Protein AF-A0A4R8XMZ0-F1 (afdb_monomer_lite)

pLDDT: mean 84.95, std 12.33, range [40.5, 97.31]

Secondary structure (DSSP, 8-state):
----PPPPHHHHHHHHT--TTPPTTHHHHHHHHTT--HHHHHHHHHHHHHH-TGGGTSPPP-S-S--TT---GGG----EEEE-SSEEEEE-TT--EEEEEEPPPTT------SPPPPP-------

Sequence (126 aa):
MSRIEPVDPCVRLAIVHWPPDAPRGAVSTFCAEHHISQETFYAIRKRAATDGPAAALEPRSRRPKASPSKLTDTIALEAYLVEEDDRLLVFDSHGTLLIEHRWPLPGTKYVGSGRPRGPRGPRTLP

Radius of gyration: 26.23 Å; chains: 1; bounding box: 54×46×62 Å

Foldseek 3Di:
DDPPDDQDLVLLLCLLPPDPPDDPCNLVVSCVVSVHDSVVSVVLNVCCVPVNSVRSSDDDDPPPPDDPPDDDPVRPFPWDWDDDPFWIWIATPVRHTDDIDTHDPPPDDDDDPPDDDDPPPDPDDD

Structure (mmCIF, N/CA/C/O backbone):
data_AF-A0A4R8XMZ0-F1
#
_entry.id   AF-A0A4R8XMZ0-F1
#
loop_
_atom_site.group_PDB
_atom_site.id
_atom_site.type_symbol
_atom_site.label_atom_id
_atom_site.label_alt_id
_atom_site.label_comp_id
_atom_site.label_asym_id
_atom_site.label_entity_id
_atom_site.label_seq_id
_atom_site.pdbx_PDB_ins_code
_atom_site.Cartn_x
_atom_site.Cartn_y
_atom_site.Cartn_z
_atom_site.occupancy
_atom_site.B_iso_or_equiv
_atom_site.auth_seq_id
_atom_site.auth_comp_id
_atom_site.auth_asym_id
_atom_site.auth_atom_id
_atom_site.pdbx_PDB_model_num
ATOM 1 N N . MET A 1 1 ? 0.558 19.208 -7.254 1.00 40.50 1 MET A N 1
ATOM 2 C CA . MET A 1 1 ? 1.233 17.913 -7.494 1.00 40.50 1 MET A CA 1
ATOM 3 C C . MET A 1 1 ? 0.409 17.172 -8.529 1.00 40.50 1 MET A C 1
ATOM 5 O O . MET A 1 1 ? -0.791 17.036 -8.309 1.00 40.50 1 MET A O 1
ATOM 9 N N . SER A 1 2 ? 0.995 16.807 -9.672 1.00 40.50 2 SER A N 1
ATOM 10 C CA . SER A 1 2 ? 0.298 16.028 -10.703 1.00 40.50 2 SER A CA 1
ATOM 11 C C . SER A 1 2 ? -0.211 14.716 -10.100 1.00 40.50 2 SER A C 1
ATOM 13 O O . SER A 1 2 ? 0.412 14.149 -9.197 1.00 40.50 2 SER A O 1
ATOM 15 N N . ARG A 1 3 ? -1.381 14.249 -10.545 1.00 56.56 3 ARG A N 1
ATOM 16 C CA . ARG A 1 3 ? -1.846 12.909 -10.181 1.00 56.56 3 ARG A CA 1
ATOM 17 C C . ARG A 1 3 ? -0.843 11.919 -10.768 1.00 56.56 3 ARG A C 1
ATOM 19 O O . ARG A 1 3 ? -0.611 11.926 -11.968 1.00 56.56 3 ARG A O 1
ATOM 26 N N . ILE A 1 4 ? -0.226 11.107 -9.914 1.00 71.19 4 ILE A N 1
ATOM 27 C CA . ILE A 1 4 ? 0.553 9.954 -10.368 1.00 71.19 4 ILE A CA 1
ATOM 28 C C . ILE A 1 4 ? -0.472 8.959 -10.912 1.00 71.19 4 ILE A C 1
ATOM 30 O O . ILE A 1 4 ? -1.210 8.363 -10.125 1.00 71.19 4 ILE A O 1
ATOM 34 N N . GLU A 1 5 ? -0.585 8.845 -12.228 1.00 80.62 5 GLU A N 1
ATOM 35 C CA . GLU A 1 5 ? -1.483 7.874 -12.847 1.00 80.62 5 GLU A CA 1
ATOM 36 C C . GLU A 1 5 ? -0.846 6.477 -12.744 1.00 80.62 5 GLU A C 1
ATOM 38 O O . GLU A 1 5 ? 0.364 6.342 -12.960 1.00 80.62 5 GLU A O 1
ATOM 43 N N . PRO A 1 6 ? -1.589 5.437 -12.329 1.00 86.19 6 PRO A N 1
ATOM 44 C CA . PRO A 1 6 ? -1.090 4.074 -12.407 1.00 86.19 6 PRO A CA 1
ATOM 45 C C . PRO A 1 6 ? -0.746 3.702 -13.853 1.00 86.19 6 PRO A C 1
ATOM 47 O O . PRO A 1 6 ? -1.432 4.092 -14.791 1.00 86.19 6 PRO A O 1
ATOM 50 N N . VAL A 1 7 ? 0.317 2.912 -14.016 1.00 91.31 7 VAL A N 1
ATOM 51 C CA . VAL A 1 7 ? 0.662 2.310 -15.310 1.00 91.31 7 VAL A CA 1
ATOM 52 C C . VAL A 1 7 ? -0.510 1.458 -15.788 1.00 91.31 7 VAL A C 1
ATOM 54 O O . VAL A 1 7 ? -1.069 0.699 -14.993 1.00 91.31 7 VAL A O 1
ATOM 57 N N . ASP A 1 8 ? -0.832 1.567 -17.073 1.00 92.19 8 ASP A N 1
ATOM 58 C CA . ASP A 1 8 ? -1.882 0.791 -17.724 1.00 92.19 8 ASP A CA 1
ATOM 59 C C . ASP A 1 8 ? -1.753 -0.728 -17.429 1.00 92.19 8 ASP A C 1
ATOM 61 O O . ASP A 1 8 ? -0.641 -1.274 -17.491 1.00 92.19 8 ASP A O 1
ATOM 65 N N . PRO A 1 9 ? -2.850 -1.437 -17.090 1.00 93.06 9 PRO A N 1
ATOM 66 C CA . PRO A 1 9 ? -2.810 -2.861 -16.749 1.00 93.06 9 PRO A CA 1
ATOM 67 C C . PRO A 1 9 ? -2.221 -3.766 -17.840 1.00 93.06 9 PRO A C 1
ATOM 69 O O . PRO A 1 9 ? -1.515 -4.722 -17.510 1.00 93.06 9 PRO A O 1
ATOM 72 N N . CYS A 1 10 ? -2.444 -3.468 -19.124 1.00 94.56 10 CYS A N 1
ATOM 73 C CA . CYS A 1 10 ? -1.889 -4.245 -20.235 1.00 94.56 10 CYS A CA 1
ATOM 74 C C . CYS A 1 10 ? -0.371 -4.063 -20.327 1.00 94.56 10 CYS A C 1
ATOM 76 O O . CYS A 1 10 ? 0.362 -5.035 -20.516 1.00 94.56 10 CYS A O 1
ATOM 78 N N . VAL A 1 11 ? 0.123 -2.842 -20.104 1.00 95.50 11 VAL A N 1
ATOM 79 C CA . VAL A 1 11 ? 1.569 -2.571 -20.027 1.00 95.50 11 VAL A CA 1
ATOM 80 C C . VAL A 1 11 ? 2.190 -3.328 -18.852 1.00 95.50 11 VAL A C 1
ATOM 82 O O . VAL A 1 11 ? 3.249 -3.940 -18.989 1.00 95.50 11 VAL A O 1
ATOM 85 N N . ARG A 1 12 ? 1.514 -3.369 -17.697 1.00 96.00 12 ARG A N 1
ATOM 86 C CA . ARG A 1 12 ? 1.962 -4.161 -16.536 1.00 96.00 12 ARG A CA 1
ATOM 87 C C . ARG A 1 12 ? 2.014 -5.652 -16.865 1.00 96.00 12 ARG A C 1
ATOM 89 O O . ARG A 1 12 ? 2.999 -6.300 -16.522 1.00 96.00 12 ARG A O 1
ATOM 96 N N . LEU A 1 13 ? 1.007 -6.180 -17.563 1.00 95.19 13 LEU A N 1
ATOM 97 C CA . LEU A 1 13 ? 0.965 -7.576 -17.999 1.00 95.19 13 LEU A CA 1
ATOM 98 C C . LEU A 1 13 ? 2.134 -7.927 -18.933 1.00 95.19 13 LEU A C 1
ATOM 100 O O . LEU A 1 13 ? 2.765 -8.968 -18.736 1.00 95.19 13 LEU A O 1
ATOM 104 N N . ALA A 1 14 ? 2.456 -7.049 -19.889 1.00 96.06 14 ALA A N 1
ATOM 105 C CA . ALA A 1 14 ? 3.589 -7.218 -20.801 1.00 96.06 14 ALA A CA 1
ATOM 106 C C . ALA A 1 14 ? 4.936 -7.253 -20.054 1.00 96.06 14 ALA A C 1
ATOM 108 O O . ALA A 1 14 ? 5.795 -8.079 -20.353 1.00 96.06 14 ALA A O 1
ATOM 109 N N . ILE A 1 15 ? 5.104 -6.413 -19.026 1.00 96.56 15 ILE A N 1
ATOM 110 C CA . ILE A 1 15 ? 6.305 -6.412 -18.173 1.00 96.56 15 ILE A CA 1
ATOM 111 C C . ILE A 1 15 ? 6.402 -7.698 -17.336 1.00 96.56 15 ILE A C 1
ATOM 113 O O . ILE A 1 15 ? 7.496 -8.225 -17.133 1.00 96.56 15 ILE A O 1
ATOM 117 N N . VAL A 1 16 ? 5.272 -8.211 -16.837 1.00 95.75 16 VAL A N 1
ATOM 118 C CA . VAL A 1 16 ? 5.225 -9.458 -16.052 1.00 95.75 16 VAL A CA 1
ATOM 119 C C . VAL A 1 16 ? 5.623 -10.666 -16.904 1.00 95.75 16 VAL A C 1
ATOM 121 O O . VAL A 1 16 ? 6.381 -11.509 -16.433 1.00 95.75 16 VAL A O 1
ATOM 124 N N . HIS A 1 17 ? 5.169 -10.721 -18.157 1.00 94.94 17 HIS A N 1
ATOM 125 C CA . HIS A 1 17 ? 5.463 -11.810 -19.100 1.00 94.94 17 HIS A CA 1
ATOM 126 C C . HIS A 1 17 ? 6.715 -11.556 -19.951 1.00 94.94 17 HIS A C 1
ATOM 128 O O . HIS A 1 17 ? 6.879 -12.151 -21.014 1.00 94.94 17 HIS A O 1
ATOM 134 N N . TRP A 1 18 ? 7.600 -10.663 -19.505 1.00 95.88 18 TRP A N 1
ATOM 135 C CA . TRP A 1 18 ? 8.741 -10.239 -20.304 1.00 95.88 18 TRP A CA 1
ATOM 136 C C . TRP A 1 18 ? 9.698 -11.403 -20.618 1.00 95.88 18 TRP A C 1
ATOM 138 O O . TRP A 1 18 ? 10.175 -12.056 -19.676 1.00 95.88 18 TRP A O 1
ATOM 148 N N . PRO A 1 19 ? 10.037 -11.632 -21.901 1.00 94.12 19 PRO A N 1
ATOM 149 C CA . PRO A 1 19 ? 10.812 -12.794 -22.316 1.00 94.12 19 PRO A CA 1
ATOM 150 C C . PRO A 1 19 ? 12.239 -12.776 -21.738 1.00 94.12 19 PRO A C 1
ATOM 152 O O . PRO A 1 19 ? 12.851 -11.705 -21.627 1.00 94.12 19 PRO A O 1
ATOM 155 N N . PRO A 1 20 ? 12.789 -13.940 -21.341 1.00 89.12 20 PRO A N 1
ATOM 156 C CA . PRO A 1 20 ? 14.135 -14.034 -20.772 1.00 89.12 20 PRO A CA 1
ATOM 157 C C . PRO A 1 20 ? 15.247 -13.778 -21.802 1.00 89.12 20 PRO A C 1
ATOM 159 O O . PRO A 1 20 ? 16.342 -13.372 -21.425 1.00 89.12 20 PRO A O 1
ATOM 162 N N . ASP A 1 21 ? 14.964 -13.978 -23.086 1.00 92.88 21 ASP A N 1
ATOM 163 C CA . ASP A 1 21 ? 15.862 -13.841 -24.235 1.00 92.88 21 ASP A CA 1
ATOM 164 C C . ASP A 1 21 ? 15.681 -12.510 -24.993 1.00 92.88 21 ASP A C 1
ATOM 166 O O . ASP A 1 21 ? 16.093 -12.373 -26.144 1.00 92.88 21 ASP A O 1
ATOM 170 N N . ALA A 1 22 ? 15.082 -11.502 -24.348 1.00 91.81 22 ALA A N 1
ATOM 171 C CA . ALA A 1 22 ? 14.867 -10.189 -24.951 1.00 91.81 22 ALA A CA 1
ATOM 172 C C . ALA A 1 22 ? 16.184 -9.564 -25.472 1.00 91.81 22 ALA A C 1
ATOM 174 O O . ALA A 1 22 ? 17.193 -9.559 -24.756 1.00 91.81 22 ALA A O 1
ATOM 175 N N . PRO A 1 23 ? 16.188 -8.968 -26.682 1.00 94.44 23 PRO A N 1
ATOM 176 C CA . PRO A 1 23 ? 17.396 -8.397 -27.258 1.00 94.44 23 PRO A CA 1
ATOM 177 C C . PRO A 1 23 ? 17.895 -7.196 -26.447 1.00 94.44 23 PRO A C 1
ATOM 179 O O . PRO A 1 23 ? 17.142 -6.504 -25.751 1.00 94.44 23 PRO A O 1
ATOM 182 N N . ARG A 1 24 ? 19.196 -6.908 -26.558 1.00 92.19 24 ARG A N 1
ATOM 183 C CA . ARG A 1 24 ? 19.792 -5.744 -25.894 1.00 92.19 24 ARG A CA 1
ATOM 184 C C . ARG A 1 24 ? 19.079 -4.468 -26.352 1.00 92.19 24 ARG A C 1
ATOM 186 O O . ARG A 1 24 ? 18.898 -4.244 -27.541 1.00 92.19 24 ARG A O 1
ATOM 193 N N . GLY A 1 25 ? 18.705 -3.626 -25.392 1.00 93.69 25 GLY A N 1
ATOM 194 C CA . GLY A 1 25 ? 17.989 -2.376 -25.655 1.00 93.69 25 GLY A CA 1
ATOM 195 C C . GLY A 1 25 ? 16.464 -2.504 -25.669 1.00 93.69 25 GLY A C 1
ATOM 196 O O . GLY A 1 25 ? 15.803 -1.477 -25.552 1.00 93.69 25 GLY A O 1
ATOM 197 N N . ALA A 1 26 ? 15.898 -3.719 -25.681 1.00 95.88 26 ALA A N 1
ATOM 198 C CA . ALA A 1 26 ? 14.447 -3.930 -25.721 1.00 95.88 26 ALA A CA 1
ATOM 199 C C . ALA A 1 26 ? 13.695 -3.218 -24.584 1.00 95.88 26 ALA A C 1
ATOM 201 O O . ALA A 1 26 ? 12.657 -2.610 -24.820 1.00 95.88 26 ALA A O 1
ATOM 202 N N . VAL A 1 27 ? 14.248 -3.219 -23.364 1.00 96.62 27 VAL A N 1
ATOM 203 C CA . VAL A 1 27 ? 13.656 -2.500 -22.220 1.00 96.62 27 VAL A CA 1
ATOM 204 C C . VAL A 1 27 ? 13.626 -0.990 -22.466 1.00 96.62 27 VAL A C 1
ATOM 206 O O . VAL A 1 27 ? 12.639 -0.341 -22.137 1.00 96.62 27 VAL A O 1
ATOM 209 N N . SER A 1 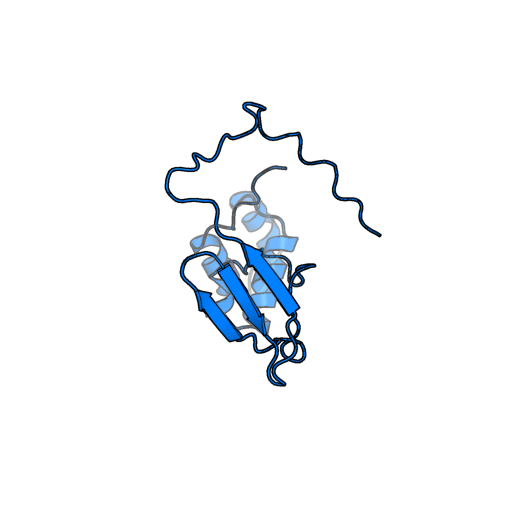28 ? 14.684 -0.423 -23.054 1.00 96.56 28 SER A N 1
ATOM 210 C CA . SER A 1 28 ? 14.745 1.015 -23.338 1.00 96.56 28 SER A CA 1
ATOM 211 C C . SER A 1 28 ? 13.738 1.410 -24.412 1.00 96.56 28 SER A C 1
ATOM 213 O O . SER A 1 28 ? 13.048 2.412 -24.242 1.00 96.56 28 SER A O 1
ATOM 215 N N . THR A 1 29 ? 13.636 0.618 -25.482 1.00 97.06 29 THR A N 1
ATOM 216 C CA . THR A 1 29 ? 12.663 0.834 -26.560 1.00 97.06 29 THR A CA 1
ATOM 217 C C . THR A 1 29 ? 11.236 0.743 -26.027 1.00 97.06 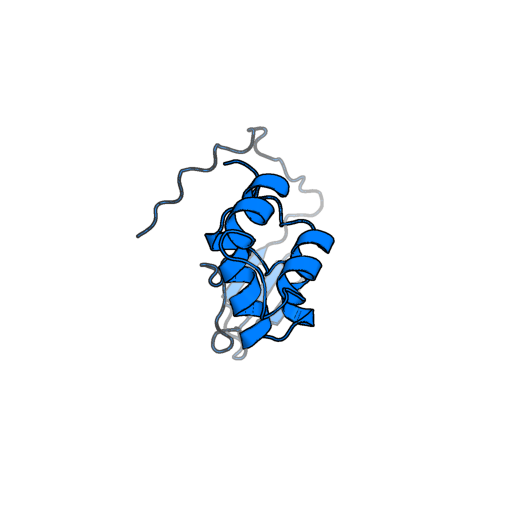29 THR A C 1
ATOM 219 O O . THR A 1 29 ? 10.477 1.696 -26.160 1.00 97.06 29 THR A O 1
ATOM 222 N N . PHE A 1 30 ? 10.910 -0.327 -25.300 1.00 97.31 30 PHE A N 1
ATOM 223 C CA . PHE A 1 30 ? 9.595 -0.520 -24.686 1.00 97.31 30 PHE A CA 1
ATOM 224 C C . PHE A 1 30 ? 9.217 0.612 -23.722 1.00 97.31 30 PHE A C 1
ATOM 226 O O . PHE A 1 30 ? 8.100 1.124 -23.748 1.00 97.31 30 PHE A O 1
ATOM 233 N N . CYS A 1 31 ? 10.152 1.035 -22.865 1.00 96.56 31 CYS A N 1
ATOM 234 C CA . CYS A 1 31 ? 9.905 2.131 -21.930 1.00 96.56 31 CYS A CA 1
ATOM 235 C C . CYS A 1 31 ? 9.626 3.455 -22.658 1.00 96.56 31 CYS A C 1
ATOM 237 O O . CYS A 1 31 ? 8.751 4.208 -22.230 1.00 96.56 31 CYS A O 1
ATOM 239 N N . ALA A 1 32 ? 10.333 3.723 -23.761 1.00 96.56 32 ALA A N 1
ATOM 240 C CA . ALA A 1 32 ? 10.104 4.902 -24.589 1.00 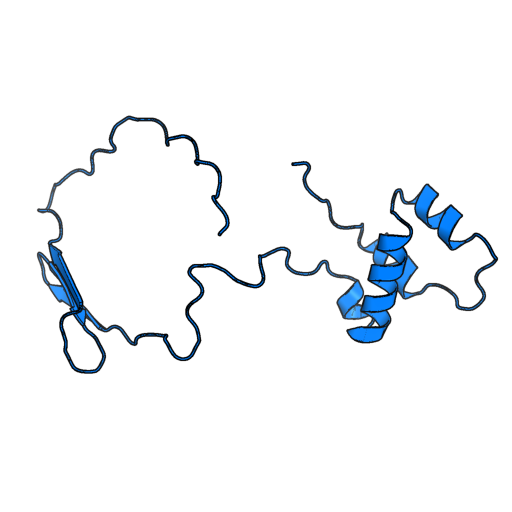96.56 32 ALA A CA 1
ATOM 241 C C . ALA A 1 32 ? 8.736 4.857 -25.294 1.00 96.56 32 ALA A C 1
ATOM 243 O O . ALA A 1 32 ? 8.022 5.858 -25.276 1.00 96.56 32 ALA A O 1
ATOM 244 N N . GLU A 1 33 ? 8.354 3.702 -25.846 1.00 96.81 33 GLU A N 1
ATOM 245 C CA . GLU A 1 33 ? 7.070 3.484 -26.531 1.00 96.81 33 GLU A CA 1
ATOM 246 C C . GLU A 1 33 ? 5.863 3.620 -25.592 1.00 96.81 33 GLU A C 1
ATOM 248 O O . GLU A 1 33 ? 4.857 4.222 -25.958 1.00 96.81 33 GLU A O 1
ATOM 253 N N . HIS A 1 34 ? 5.963 3.104 -24.364 1.00 95.81 34 HIS A N 1
ATOM 254 C CA . HIS A 1 34 ? 4.872 3.135 -23.383 1.00 95.81 34 HIS A CA 1
ATOM 255 C C . HIS A 1 34 ? 4.930 4.322 -22.412 1.00 95.81 34 HIS A C 1
ATOM 257 O O . HIS A 1 34 ? 4.145 4.375 -21.465 1.00 95.81 34 HIS A O 1
ATOM 263 N N . HIS A 1 35 ? 5.848 5.270 -22.625 1.00 94.88 35 HIS A N 1
ATOM 264 C CA . HIS A 1 35 ? 6.030 6.460 -21.785 1.00 94.88 35 HIS A CA 1
ATOM 265 C C . HIS A 1 35 ? 6.210 6.152 -20.285 1.00 94.88 35 HIS A C 1
ATOM 267 O O . HIS A 1 35 ? 5.718 6.878 -19.418 1.00 94.88 35 HIS A O 1
ATOM 273 N N . ILE A 1 36 ? 6.946 5.085 -19.965 1.00 95.12 36 ILE A N 1
ATOM 274 C CA . ILE A 1 36 ? 7.308 4.721 -18.589 1.00 95.12 36 ILE A CA 1
ATOM 275 C C . ILE A 1 36 ? 8.817 4.825 -18.382 1.00 95.12 36 ILE A C 1
ATOM 277 O O . ILE A 1 36 ? 9.608 4.703 -19.312 1.00 95.12 36 ILE A O 1
ATOM 281 N N . SER A 1 37 ? 9.250 5.023 -17.138 1.00 94.94 37 SER A N 1
ATOM 282 C CA . SER A 1 37 ? 10.678 4.971 -16.819 1.00 94.94 37 SER A CA 1
ATOM 283 C C . SER A 1 37 ? 11.183 3.525 -16.739 1.00 94.94 37 SER A C 1
ATOM 285 O O . SER A 1 37 ? 10.449 2.617 -16.337 1.00 94.94 37 SER A O 1
ATOM 287 N N . GLN A 1 38 ? 12.474 3.311 -17.018 1.00 95.56 38 GLN A N 1
ATOM 288 C CA . GLN A 1 38 ? 13.121 2.010 -16.785 1.00 95.56 38 GLN A CA 1
ATOM 289 C C . GLN A 1 38 ? 13.051 1.592 -15.305 1.00 95.56 38 GLN A C 1
ATOM 291 O O . GLN A 1 38 ? 12.896 0.413 -14.995 1.00 95.56 38 GLN A O 1
ATOM 296 N N . GLU A 1 39 ? 13.089 2.553 -14.376 1.00 95.88 39 GLU A N 1
ATOM 297 C CA . GLU A 1 39 ? 12.859 2.298 -12.948 1.00 95.88 39 GLU A CA 1
ATOM 298 C C . GLU A 1 39 ? 11.476 1.677 -12.703 1.00 95.88 39 GLU A C 1
ATOM 300 O O . GLU A 1 39 ? 11.360 0.684 -11.986 1.00 95.88 39 GLU A O 1
ATOM 305 N N . THR A 1 40 ? 10.434 2.205 -13.355 1.00 94.44 40 THR A N 1
ATOM 306 C CA . THR A 1 40 ? 9.066 1.672 -13.264 1.00 94.44 40 THR A CA 1
ATOM 307 C C . THR A 1 40 ? 8.995 0.240 -13.793 1.00 94.44 40 THR A C 1
ATOM 309 O O . THR A 1 40 ? 8.401 -0.624 -13.143 1.00 94.44 40 THR A O 1
ATOM 312 N N . PHE A 1 41 ? 9.650 -0.035 -14.926 1.00 96.19 41 PHE A N 1
ATOM 313 C CA . PHE A 1 41 ? 9.757 -1.380 -15.495 1.00 96.19 41 PHE A CA 1
ATOM 314 C C . PHE A 1 41 ? 10.355 -2.373 -14.489 1.00 96.19 41 PHE A C 1
ATOM 316 O O . PHE A 1 41 ? 9.748 -3.401 -14.170 1.00 96.19 41 PHE A O 1
ATOM 323 N N . TYR A 1 42 ? 11.519 -2.047 -13.922 1.00 95.88 42 TYR A N 1
ATOM 324 C CA . TYR A 1 42 ? 12.187 -2.935 -12.974 1.00 95.88 42 TYR A CA 1
ATOM 325 C C . TYR A 1 42 ? 11.460 -3.031 -11.629 1.00 95.88 42 TYR A C 1
ATOM 327 O O . TYR A 1 42 ? 11.465 -4.100 -11.018 1.00 95.88 42 TYR A O 1
ATOM 335 N N . ALA A 1 43 ? 10.770 -1.980 -11.183 1.00 94.50 43 ALA A N 1
ATOM 336 C CA . ALA A 1 43 ? 9.927 -2.031 -9.991 1.00 94.50 43 ALA A CA 1
ATOM 337 C C . ALA A 1 43 ? 8.763 -3.024 -10.156 1.00 94.50 43 ALA A C 1
ATOM 339 O O . ALA A 1 43 ? 8.475 -3.798 -9.239 1.00 94.50 43 ALA A O 1
ATOM 340 N N . ILE A 1 44 ? 8.124 -3.049 -11.331 1.00 94.25 44 ILE A N 1
ATOM 341 C CA . ILE A 1 44 ? 7.059 -4.009 -11.653 1.00 94.25 44 ILE A CA 1
ATOM 342 C C . ILE A 1 44 ? 7.625 -5.431 -11.757 1.00 94.25 44 ILE A C 1
ATOM 344 O O . ILE A 1 44 ? 7.071 -6.335 -11.132 1.00 94.25 44 ILE A O 1
ATOM 348 N N . ARG A 1 45 ? 8.759 -5.640 -12.448 1.00 94.94 45 ARG A N 1
ATOM 349 C CA . ARG A 1 45 ? 9.415 -6.965 -12.510 1.00 94.94 45 ARG A CA 1
ATOM 350 C C . ARG A 1 45 ? 9.813 -7.489 -11.135 1.00 94.94 45 ARG A C 1
ATOM 352 O O . ARG A 1 45 ? 9.566 -8.653 -10.829 1.00 94.94 45 ARG A O 1
ATOM 359 N N . LYS A 1 46 ? 10.395 -6.638 -10.287 1.00 94.94 46 LYS A N 1
ATOM 360 C CA . LYS A 1 46 ? 10.751 -6.998 -8.909 1.00 94.94 46 LYS A CA 1
ATOM 361 C C . LYS A 1 46 ? 9.515 -7.425 -8.124 1.00 94.94 46 LYS A C 1
ATOM 363 O O . LYS A 1 46 ? 9.551 -8.430 -7.425 1.00 94.94 46 LYS A O 1
ATOM 368 N N . ARG A 1 47 ? 8.403 -6.703 -8.281 1.00 92.62 47 ARG A N 1
ATOM 369 C CA . ARG A 1 47 ? 7.133 -7.052 -7.639 1.00 92.62 47 ARG A CA 1
ATOM 370 C C . ARG A 1 47 ? 6.595 -8.400 -8.108 1.00 92.62 47 ARG A C 1
ATOM 372 O O . ARG A 1 47 ? 6.183 -9.186 -7.268 1.00 92.62 47 ARG A O 1
ATOM 379 N N . ALA A 1 48 ? 6.633 -8.673 -9.410 1.00 94.31 48 ALA A N 1
ATOM 380 C CA . ALA A 1 48 ? 6.212 -9.963 -9.952 1.00 94.31 48 ALA A CA 1
ATOM 381 C C . ALA A 1 48 ? 7.041 -11.122 -9.375 1.00 94.31 48 ALA A C 1
ATOM 383 O O . ALA A 1 48 ? 6.492 -12.179 -9.082 1.00 94.31 48 ALA A O 1
ATOM 384 N N . ALA A 1 49 ? 8.341 -10.899 -9.152 1.00 93.19 49 ALA A N 1
ATOM 385 C CA . ALA A 1 49 ? 9.229 -11.879 -8.535 1.00 93.19 49 ALA A CA 1
ATOM 386 C C . ALA A 1 49 ? 8.993 -12.064 -7.023 1.00 93.19 49 ALA A C 1
ATOM 388 O O . ALA A 1 49 ? 9.124 -13.176 -6.527 1.00 93.19 49 ALA A O 1
ATOM 389 N N . THR A 1 50 ? 8.671 -10.999 -6.277 1.00 94.75 50 THR A N 1
ATOM 390 C CA . THR A 1 50 ? 8.502 -11.061 -4.810 1.00 94.75 50 THR A CA 1
ATOM 391 C C . THR A 1 50 ? 7.088 -11.445 -4.376 1.00 94.75 50 THR A C 1
ATOM 393 O O . THR A 1 50 ? 6.923 -12.294 -3.509 1.00 94.75 50 THR A O 1
ATOM 396 N N . ASP A 1 51 ? 6.073 -10.806 -4.956 1.00 91.25 51 ASP A N 1
ATOM 397 C CA . ASP A 1 51 ? 4.669 -10.929 -4.541 1.00 91.25 51 ASP A CA 1
ATOM 398 C C . ASP A 1 51 ? 3.861 -11.845 -5.488 1.00 91.25 51 ASP A C 1
ATOM 400 O O . ASP A 1 51 ? 2.684 -12.114 -5.248 1.00 91.25 51 ASP A O 1
ATOM 404 N N . GLY A 1 52 ? 4.476 -12.298 -6.584 1.00 92.00 52 GLY A N 1
ATOM 405 C CA . GLY A 1 52 ? 3.847 -13.094 -7.634 1.00 92.00 52 GLY A CA 1
ATOM 406 C C . GLY A 1 52 ? 3.284 -12.262 -8.801 1.00 92.00 52 GLY A C 1
ATOM 407 O O . GLY A 1 52 ? 3.052 -11.052 -8.680 1.00 92.00 52 GLY A O 1
ATOM 408 N N . PRO A 1 53 ? 3.031 -12.903 -9.958 1.00 88.75 53 PRO A N 1
ATOM 409 C CA . PRO A 1 53 ? 2.629 -12.223 -11.191 1.00 88.75 53 PRO A CA 1
ATOM 410 C C . PRO A 1 53 ? 1.267 -11.527 -11.072 1.00 88.75 53 PRO A C 1
ATOM 412 O O . PRO A 1 53 ? 1.127 -10.385 -11.504 1.00 88.75 53 PRO A O 1
ATOM 415 N N . ALA A 1 54 ? 0.286 -12.159 -10.417 1.00 88.50 54 ALA A N 1
ATOM 416 C CA . ALA A 1 54 ? -1.044 -11.579 -10.212 1.00 88.50 54 ALA A CA 1
ATOM 417 C C . ALA A 1 54 ? -0.988 -10.303 -9.357 1.00 88.50 54 ALA A C 1
ATOM 419 O O . ALA A 1 54 ? -1.599 -9.288 -9.689 1.00 88.50 54 ALA A O 1
ATOM 420 N N . ALA A 1 55 ? -0.177 -10.310 -8.294 1.00 86.50 55 ALA A N 1
ATOM 421 C CA . ALA A 1 55 ? 0.003 -9.145 -7.440 1.00 86.50 55 ALA A CA 1
ATOM 422 C C . ALA A 1 55 ? 0.629 -7.966 -8.197 1.00 86.50 55 ALA A C 1
ATOM 424 O O . ALA A 1 55 ? 0.417 -6.821 -7.811 1.00 86.50 55 ALA A O 1
ATOM 425 N N . ALA A 1 56 ? 1.389 -8.208 -9.266 1.00 89.94 56 ALA A N 1
ATOM 426 C CA . ALA A 1 56 ? 2.005 -7.162 -10.069 1.00 89.94 56 ALA A CA 1
ATOM 427 C C . ALA A 1 56 ? 1.054 -6.500 -11.078 1.00 89.94 56 ALA A C 1
ATOM 429 O O . ALA A 1 56 ? 1.436 -5.467 -11.625 1.00 89.94 56 ALA A O 1
ATOM 430 N N . LEU A 1 57 ? -0.171 -6.996 -11.280 1.00 89.25 57 LEU A N 1
ATOM 431 C CA . LEU A 1 57 ? -1.152 -6.374 -12.180 1.00 89.25 57 LEU A CA 1
ATOM 432 C C . LEU A 1 57 ? -1.833 -5.162 -11.542 1.00 89.25 57 LEU A C 1
ATOM 434 O O . LEU A 1 57 ? -1.944 -4.119 -12.176 1.00 89.25 57 LEU A O 1
ATOM 438 N N . GLU A 1 58 ? -2.122 -5.216 -10.246 1.00 85.25 58 GLU A N 1
ATOM 439 C CA . GLU A 1 58 ? -2.818 -4.125 -9.558 1.00 85.25 58 GLU A CA 1
ATOM 440 C C . GLU A 1 58 ? -1.849 -3.114 -8.933 1.00 85.25 58 GLU A C 1
ATOM 442 O O . GLU A 1 58 ? -0.840 -3.514 -8.339 1.00 85.25 58 GLU A O 1
ATOM 447 N N . PRO A 1 59 ? -2.077 -1.792 -9.018 1.00 83.88 59 PRO A N 1
ATOM 448 C CA . PRO A 1 59 ? -1.319 -0.805 -8.247 1.00 83.88 59 PRO A CA 1
ATOM 449 C C . PRO A 1 59 ? -1.434 -1.049 -6.732 1.00 83.88 59 PRO A C 1
ATOM 451 O O . PRO A 1 59 ? -2.490 -1.416 -6.224 1.00 83.88 59 PRO A O 1
ATOM 454 N N . ARG A 1 60 ? -0.349 -0.840 -5.969 1.00 83.12 60 ARG A N 1
ATOM 455 C CA . ARG A 1 60 ? -0.429 -0.889 -4.496 1.00 83.12 60 ARG A CA 1
ATOM 456 C C . ARG A 1 60 ? -1.209 0.315 -3.968 1.00 83.12 60 ARG A C 1
ATOM 458 O O . ARG A 1 60 ? -1.193 1.392 -4.566 1.00 83.12 60 ARG A O 1
ATOM 465 N N . SER A 1 61 ? -1.816 0.142 -2.793 1.00 81.75 61 SER A N 1
ATOM 466 C CA . SER A 1 61 ? -2.379 1.259 -2.037 1.00 81.75 61 SER A CA 1
ATOM 467 C C . SER A 1 61 ? -1.341 2.373 -1.898 1.00 81.75 61 SER A C 1
ATOM 469 O O . SER A 1 61 ? -0.228 2.151 -1.420 1.00 81.75 61 SER A O 1
ATOM 471 N N . ARG A 1 62 ? -1.728 3.581 -2.314 1.00 79.75 62 ARG A N 1
ATOM 472 C CA . ARG A 1 62 ? -0.933 4.806 -2.142 1.00 79.75 62 ARG A CA 1
ATOM 473 C C . ARG A 1 62 ? -1.154 5.455 -0.780 1.00 79.75 62 ARG A C 1
ATOM 475 O O . ARG A 1 62 ? -0.615 6.528 -0.516 1.00 79.75 62 ARG A O 1
ATOM 482 N N . ARG A 1 63 ? -1.983 4.849 0.074 1.00 79.38 63 ARG A N 1
ATOM 483 C CA . ARG A 1 63 ? -2.218 5.364 1.419 1.00 79.38 63 ARG A CA 1
ATOM 484 C C . ARG A 1 63 ? -0.895 5.328 2.192 1.00 79.38 63 ARG A C 1
ATOM 486 O O . ARG A 1 63 ? -0.198 4.313 2.131 1.00 79.38 63 ARG A O 1
ATOM 493 N N . PRO A 1 64 ? -0.548 6.395 2.930 1.00 78.75 64 PRO A N 1
ATOM 494 C CA . PRO A 1 64 ? 0.574 6.357 3.855 1.00 78.75 64 PRO A CA 1
ATOM 495 C C . PRO A 1 64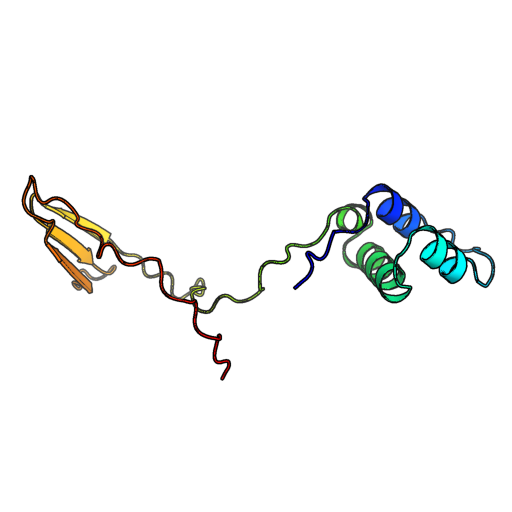 ? 0.488 5.119 4.752 1.00 78.75 64 PRO A C 1
ATOM 497 O O . PRO A 1 64 ? -0.573 4.828 5.306 1.00 78.75 64 PRO A O 1
ATOM 500 N N . LYS A 1 65 ? 1.601 4.387 4.888 1.00 74.44 65 LYS A N 1
ATOM 501 C CA . LYS A 1 65 ? 1.667 3.181 5.736 1.00 74.44 65 LYS A CA 1
ATOM 502 C C . LYS A 1 65 ? 1.379 3.495 7.210 1.00 74.44 65 LYS A C 1
ATOM 504 O O . LYS A 1 65 ? 0.845 2.651 7.926 1.00 74.44 65 LYS A O 1
ATOM 509 N N . ALA A 1 66 ? 1.711 4.713 7.634 1.00 71.19 66 ALA A N 1
ATOM 510 C CA . ALA A 1 66 ? 1.441 5.247 8.958 1.00 71.19 66 ALA A CA 1
ATOM 511 C C . ALA A 1 66 ? 0.522 6.470 8.845 1.00 71.19 66 ALA A C 1
ATOM 513 O O . ALA A 1 66 ? 0.746 7.353 8.015 1.00 71.19 66 ALA A O 1
ATOM 514 N N . SER A 1 67 ? -0.507 6.510 9.687 1.00 73.00 67 SER A N 1
ATOM 515 C CA . SER A 1 67 ? -1.292 7.716 9.948 1.00 73.00 67 SER A CA 1
ATOM 516 C C . SER A 1 67 ? -0.935 8.202 11.352 1.00 73.00 67 SER A C 1
ATOM 518 O O . SER A 1 67 ? -0.830 7.355 12.237 1.00 73.00 67 SER A O 1
ATOM 520 N N . PRO A 1 68 ? -0.800 9.518 11.592 1.00 76.62 68 PRO A N 1
ATOM 521 C CA . PRO A 1 68 ? -0.644 10.056 12.946 1.00 76.62 68 PRO A CA 1
ATOM 522 C C . PRO A 1 68 ? -1.792 9.652 13.881 1.00 76.62 68 PRO A C 1
ATOM 524 O O . PRO A 1 68 ? -1.601 9.544 15.082 1.00 76.62 68 PRO A O 1
ATOM 527 N N . SER A 1 69 ? -2.976 9.396 13.317 1.00 75.06 69 SER A N 1
ATOM 528 C CA . SER A 1 69 ? -4.161 8.924 14.042 1.00 75.06 69 SER A CA 1
ATOM 529 C C . SER A 1 69 ? -4.339 7.403 13.977 1.00 75.06 69 SER A C 1
ATOM 531 O O . SER A 1 69 ? -5.419 6.908 14.285 1.00 75.06 69 SER A O 1
ATOM 533 N N . LYS A 1 70 ? -3.344 6.642 13.494 1.00 71.62 70 LYS A N 1
ATOM 534 C CA . LYS A 1 70 ? -3.423 5.178 13.506 1.00 71.62 70 LYS A CA 1
ATOM 535 C C . LYS A 1 70 ? -3.246 4.718 14.950 1.00 71.62 70 LYS A C 1
ATOM 537 O O . LYS A 1 70 ? -2.137 4.779 15.471 1.00 71.62 70 LYS A O 1
ATOM 542 N N . LEU A 1 71 ? -4.323 4.246 15.566 1.00 75.56 71 LEU A N 1
ATOM 543 C CA . LEU A 1 71 ? -4.226 3.489 16.805 1.00 75.56 71 LEU A CA 1
ATOM 544 C C . LEU A 1 71 ? -3.457 2.186 16.543 1.00 75.56 71 LEU A C 1
ATOM 546 O O . LEU A 1 71 ? -3.682 1.518 15.530 1.00 75.56 71 LEU A O 1
ATOM 550 N N . THR A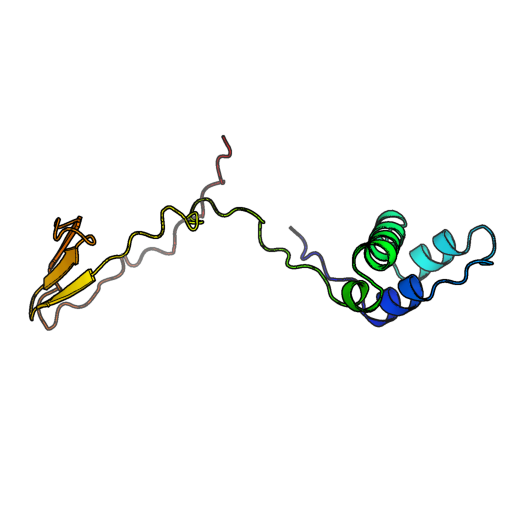 1 72 ? -2.534 1.840 17.432 1.00 68.75 72 THR A N 1
ATOM 551 C CA . THR A 1 72 ? -1.975 0.487 17.510 1.00 68.75 72 THR A CA 1
ATOM 552 C C . THR A 1 72 ? -3.048 -0.469 18.016 1.00 68.75 72 THR A C 1
ATOM 554 O O . THR A 1 72 ? -3.868 -0.083 18.845 1.00 68.75 72 THR A O 1
ATOM 557 N N . ASP A 1 73 ? -3.017 -1.725 17.567 1.00 64.62 73 ASP A N 1
ATOM 558 C CA . ASP A 1 73 ? -3.962 -2.763 18.007 1.00 64.62 73 ASP A CA 1
ATOM 559 C C . ASP A 1 73 ? -3.966 -2.940 19.539 1.00 64.62 73 ASP A C 1
ATOM 561 O O . ASP A 1 73 ? -4.972 -3.312 20.127 1.00 64.62 73 ASP A O 1
ATOM 565 N N . THR A 1 74 ? -2.860 -2.587 20.203 1.00 59.00 74 THR A N 1
ATOM 566 C CA . THR A 1 74 ? -2.708 -2.592 21.666 1.00 59.00 74 THR A CA 1
ATOM 567 C C . THR A 1 74 ? -3.420 -1.433 22.381 1.00 59.00 74 THR A C 1
ATOM 569 O O . THR A 1 74 ? -3.707 -1.552 23.563 1.00 59.00 74 THR A O 1
ATOM 572 N N . ILE A 1 75 ? -3.676 -0.303 21.705 1.00 63.88 75 ILE A N 1
ATOM 573 C CA . ILE A 1 75 ? -4.266 0.921 22.297 1.00 63.88 75 ILE A CA 1
ATOM 574 C C . ILE A 1 75 ? -5.697 1.141 21.785 1.00 63.88 75 ILE A C 1
ATOM 576 O O . ILE A 1 75 ? -6.259 2.208 21.999 1.00 63.88 75 ILE A O 1
ATOM 580 N N . ALA A 1 76 ? -6.312 0.163 21.109 1.00 63.31 76 ALA A N 1
ATOM 581 C CA . ALA A 1 76 ? -7.749 0.177 20.830 1.00 63.31 76 ALA A CA 1
ATOM 582 C C . ALA A 1 76 ? -8.515 0.190 22.155 1.00 63.31 76 ALA A C 1
ATOM 584 O O . ALA A 1 76 ? -8.868 -0.856 22.684 1.00 63.31 76 ALA A O 1
ATOM 585 N N . LEU A 1 77 ? -8.694 1.390 22.719 1.00 65.69 77 LEU A N 1
ATOM 586 C CA . LEU A 1 77 ? -9.464 1.606 23.927 1.00 65.69 77 LEU A CA 1
ATOM 587 C C . LEU A 1 77 ? -10.879 1.145 23.615 1.00 65.69 77 LEU A C 1
ATOM 589 O O . LEU A 1 77 ? -11.551 1.707 22.746 1.00 65.69 77 LEU A O 1
ATOM 593 N N . GLU A 1 78 ? -11.294 0.094 24.306 1.00 76.50 78 GLU A N 1
ATOM 594 C CA . GLU A 1 78 ? -12.684 -0.302 24.335 1.00 76.50 78 GLU A CA 1
ATOM 595 C C . GLU A 1 78 ? -13.434 0.803 25.082 1.00 76.50 78 GLU A C 1
ATOM 597 O O . GLU A 1 78 ? -13.204 1.045 26.269 1.00 76.50 78 GLU A O 1
ATOM 602 N N . ALA A 1 79 ? -14.236 1.553 24.332 1.00 86.19 79 ALA A N 1
ATOM 603 C CA . ALA A 1 79 ? -15.008 2.669 24.841 1.00 86.19 79 ALA A CA 1
ATOM 604 C C . ALA A 1 79 ? -16.489 2.301 24.820 1.00 86.19 79 ALA A C 1
ATOM 606 O O . ALA A 1 79 ? -17.007 1.827 23.807 1.00 86.19 79 ALA A O 1
ATOM 607 N N . TYR A 1 80 ? -17.166 2.564 25.929 1.00 90.12 80 TYR A N 1
ATOM 608 C CA . TYR A 1 80 ? -18.590 2.318 26.093 1.00 90.12 80 TYR A CA 1
ATOM 609 C C . TYR A 1 80 ? -19.326 3.652 26.053 1.00 90.12 80 TYR A C 1
ATOM 611 O O . TYR A 1 80 ? -18.960 4.588 26.765 1.00 90.12 80 TYR A O 1
ATOM 619 N N . LEU A 1 81 ? -20.345 3.745 25.198 1.00 93.31 81 LEU A N 1
ATOM 620 C CA . LEU A 1 81 ? -21.171 4.939 25.063 1.00 93.31 81 LEU A CA 1
ATOM 621 C C . LEU A 1 81 ? -22.496 4.719 25.786 1.00 93.31 81 LEU A C 1
ATOM 623 O O . LEU A 1 81 ? -23.177 3.723 25.545 1.00 93.31 81 LEU A O 1
ATOM 627 N N . VAL A 1 82 ? -22.854 5.666 26.647 1.00 93.56 82 VAL A N 1
ATOM 628 C CA . VAL A 1 82 ? -24.173 5.744 27.276 1.00 93.56 82 VAL A CA 1
ATOM 629 C C . VAL A 1 82 ? -24.844 7.015 26.774 1.00 93.56 82 VAL A C 1
ATOM 631 O O . VAL A 1 82 ? -24.308 8.114 26.932 1.00 93.56 82 VAL A O 1
ATOM 634 N N . GLU A 1 83 ? -25.997 6.843 26.135 1.00 93.06 83 GLU A N 1
ATOM 635 C CA . GLU A 1 83 ? -26.841 7.937 25.663 1.00 93.06 83 GLU A CA 1
ATOM 636 C C . GLU A 1 83 ? -27.971 8.186 26.665 1.00 93.06 83 GLU A C 1
ATOM 638 O O . GLU A 1 83 ? -28.724 7.277 27.012 1.00 93.06 83 GLU A O 1
ATOM 643 N N . GLU A 1 84 ? -28.078 9.433 27.109 1.00 91.38 84 GLU A N 1
ATOM 644 C CA . GLU A 1 84 ? -29.202 9.983 27.866 1.00 91.38 84 GLU A CA 1
ATOM 645 C C . GLU A 1 84 ? -29.899 11.058 27.014 1.00 91.38 84 GLU A C 1
ATOM 647 O O . GLU A 1 84 ? -29.357 11.514 26.003 1.00 91.38 84 GLU A O 1
ATOM 652 N N . ASP A 1 85 ? -31.088 11.506 27.429 1.00 87.50 85 ASP A N 1
ATOM 653 C CA . ASP A 1 85 ? -31.899 12.463 26.657 1.00 87.50 85 ASP A CA 1
ATOM 654 C C . ASP A 1 85 ? -31.158 13.778 26.329 1.00 87.50 85 ASP A C 1
ATOM 656 O O . ASP A 1 85 ? -31.365 14.360 25.262 1.00 87.50 85 ASP A O 1
ATOM 660 N N . ASP A 1 86 ? -30.284 14.258 27.224 1.00 91.38 86 ASP A N 1
ATOM 661 C CA . ASP A 1 86 ? -29.513 15.497 27.054 1.00 91.38 86 ASP A CA 1
ATOM 662 C C . ASP A 1 86 ? -27.993 15.285 27.003 1.00 91.38 86 ASP A C 1
ATOM 664 O O . ASP A 1 86 ? -27.257 16.270 26.881 1.00 91.38 86 ASP A O 1
ATOM 668 N N . ARG A 1 87 ? -27.483 14.046 27.109 1.00 92.19 87 ARG A N 1
ATOM 669 C CA . ARG A 1 87 ? -26.037 13.782 27.248 1.00 92.19 87 ARG A CA 1
ATOM 670 C C . ARG A 1 87 ? -25.549 12.520 26.552 1.00 92.19 87 ARG A C 1
ATOM 672 O O . ARG A 1 87 ? -26.260 11.539 26.384 1.00 92.19 87 ARG A O 1
ATOM 679 N N . LEU A 1 88 ? -24.271 12.565 26.199 1.00 94.25 88 LEU A N 1
ATOM 680 C CA . LEU A 1 88 ? -23.458 11.443 25.769 1.00 94.25 88 LEU A CA 1
ATOM 681 C C . LEU A 1 88 ? -22.292 11.291 26.746 1.00 94.25 88 LEU A C 1
ATOM 683 O O . LEU A 1 88 ? -21.461 12.195 26.888 1.00 94.25 88 LEU A O 1
ATOM 687 N N . LEU A 1 89 ? -22.231 10.137 27.399 1.00 95.44 89 LEU A N 1
ATOM 688 C CA . LEU A 1 89 ? -21.156 9.759 28.306 1.00 95.44 89 LEU A CA 1
ATOM 689 C C . LEU A 1 89 ? -20.304 8.679 27.640 1.00 95.44 89 LEU A C 1
ATOM 691 O O . LEU A 1 89 ? -20.832 7.721 27.075 1.00 95.44 89 LEU A O 1
ATOM 695 N N . VAL A 1 90 ? -18.984 8.835 27.704 1.00 93.19 90 VAL A N 1
ATOM 696 C CA . VAL A 1 90 ? -18.024 7.867 27.163 1.00 93.19 90 VAL A CA 1
ATOM 697 C C . VAL A 1 90 ? -17.178 7.331 28.304 1.00 93.19 90 VAL A C 1
ATOM 699 O O . VAL A 1 90 ? -16.521 8.113 28.990 1.00 93.19 90 VAL A O 1
ATOM 702 N N . PHE A 1 91 ? -17.162 6.015 28.479 1.00 93.12 91 PHE A N 1
ATOM 703 C CA . PHE A 1 91 ? -16.428 5.325 29.538 1.00 93.12 91 PHE A CA 1
ATOM 704 C C . PHE A 1 91 ? -15.355 4.396 28.974 1.00 93.12 91 PHE A C 1
ATOM 706 O O . PHE A 1 91 ? -15.477 3.923 27.843 1.00 93.12 91 PHE A O 1
ATOM 713 N N . ASP A 1 92 ? -14.325 4.116 29.770 1.00 89.75 92 ASP A N 1
ATOM 714 C CA . ASP A 1 92 ? -13.415 2.994 29.523 1.00 89.75 92 ASP A CA 1
ATOM 715 C C . ASP A 1 92 ? -14.003 1.655 30.020 1.00 89.75 92 ASP A C 1
ATOM 717 O O . ASP A 1 92 ? -15.092 1.598 30.599 1.00 89.75 92 ASP A O 1
ATOM 721 N N . SER A 1 93 ? -13.259 0.562 29.833 1.00 88.06 93 SER A N 1
ATOM 722 C CA . SER A 1 93 ? -13.625 -0.783 30.305 1.00 88.06 93 SER A CA 1
ATOM 723 C C . SER A 1 93 ? -13.692 -0.943 31.830 1.00 88.06 93 SER A C 1
ATOM 725 O O . SER A 1 93 ? -14.175 -1.964 32.314 1.00 88.06 93 SER A O 1
ATOM 727 N N . HIS A 1 94 ? -13.198 0.026 32.602 1.00 88.94 94 HIS A N 1
ATOM 728 C CA . HIS A 1 94 ? -13.216 0.030 34.066 1.00 88.94 94 HIS A CA 1
ATOM 729 C C . HIS A 1 94 ? -14.335 0.910 34.644 1.00 88.94 94 HIS A C 1
ATOM 731 O O . HIS A 1 94 ? -14.490 0.971 35.864 1.00 88.94 94 HIS A O 1
ATOM 737 N N . GLY A 1 95 ? -15.126 1.570 33.791 1.00 88.75 95 GLY A N 1
ATOM 738 C CA . GLY A 1 95 ? -16.170 2.506 34.205 1.00 88.75 95 GLY A CA 1
ATOM 739 C C . GLY A 1 95 ? -15.653 3.912 34.521 1.00 88.75 95 GLY A C 1
ATOM 740 O O . GLY A 1 95 ? -16.387 4.716 35.093 1.00 88.75 95 GLY A O 1
ATOM 741 N N . THR A 1 96 ? -14.413 4.242 34.149 1.00 92.50 96 THR A N 1
ATOM 742 C CA . THR A 1 96 ? -13.884 5.608 34.252 1.00 92.50 96 THR A CA 1
ATOM 743 C C . THR A 1 96 ? -14.527 6.480 33.178 1.00 92.50 96 THR A C 1
ATOM 745 O O . THR A 1 96 ? -14.464 6.153 31.993 1.00 92.50 96 THR A O 1
ATOM 748 N N . LEU A 1 97 ? -15.118 7.612 33.566 1.00 93.12 97 LEU A N 1
ATOM 749 C CA . LEU A 1 97 ? -15.679 8.581 32.622 1.00 93.12 97 LEU A CA 1
ATOM 750 C C . LEU A 1 97 ? -14.550 9.307 31.870 1.00 93.12 97 LEU A C 1
ATOM 752 O O . LEU A 1 97 ? -13.763 10.036 32.474 1.00 93.12 97 LEU A O 1
ATOM 756 N N . LEU A 1 98 ? -14.484 9.117 30.552 1.00 91.00 98 LEU A N 1
ATOM 757 C CA . LEU A 1 98 ? -13.492 9.724 29.661 1.00 91.00 98 LEU A CA 1
ATOM 758 C C . LEU A 1 98 ? -13.969 11.065 29.099 1.00 91.00 98 LEU A C 1
ATOM 760 O O . LEU A 1 98 ? -13.197 12.018 29.015 1.00 91.00 98 LEU A O 1
ATOM 764 N N . ILE A 1 99 ? -15.230 11.127 28.664 1.00 92.81 99 ILE A N 1
ATOM 765 C CA . ILE A 1 99 ? -15.825 12.310 28.034 1.00 92.81 99 ILE A CA 1
ATOM 766 C C . ILE A 1 99 ? -17.271 12.435 28.502 1.00 92.81 99 ILE A C 1
ATOM 768 O O . ILE A 1 99 ? -18.045 11.488 28.394 1.00 92.81 99 ILE A O 1
ATOM 772 N N . GLU A 1 100 ? -17.640 13.631 28.952 1.00 94.44 100 GLU A N 1
ATOM 773 C CA . GLU A 1 100 ? -19.031 14.045 29.121 1.00 94.44 100 GLU A CA 1
ATOM 774 C C . GLU A 1 100 ? -19.352 15.105 28.066 1.00 94.44 100 GLU A C 1
ATOM 776 O O . GLU A 1 100 ? -18.714 16.160 28.006 1.00 94.44 100 GLU A O 1
ATOM 781 N N . HIS A 1 101 ? -20.343 14.829 27.223 1.00 93.75 101 HIS A N 1
ATOM 782 C CA . HIS A 1 101 ? -20.832 15.765 26.222 1.00 93.75 101 HIS A CA 1
ATOM 783 C C . HIS A 1 101 ? -22.323 16.010 26.425 1.00 93.75 101 HIS A C 1
ATOM 785 O O . HIS A 1 101 ? -23.099 15.066 26.507 1.00 93.75 101 HIS A O 1
ATOM 791 N N . ARG A 1 102 ? -22.744 17.276 26.477 1.00 92.75 102 ARG A N 1
ATOM 792 C CA . ARG A 1 102 ? -24.170 17.615 26.492 1.00 92.75 102 ARG A CA 1
ATOM 793 C C . ARG A 1 102 ? -24.666 17.778 25.070 1.00 92.75 102 ARG A C 1
ATOM 795 O O . ARG A 1 102 ? -24.123 18.600 24.327 1.00 92.75 102 ARG A O 1
ATOM 802 N N . TRP A 1 103 ? -25.702 17.027 24.720 1.00 86.81 103 TRP A N 1
ATOM 803 C CA . TRP A 1 103 ? -26.430 17.258 23.492 1.00 86.81 103 TRP A CA 1
ATOM 804 C C . TRP A 1 103 ? -27.000 18.676 23.500 1.00 86.81 103 TRP A C 1
ATOM 806 O O . TRP A 1 103 ? -27.400 19.204 24.543 1.00 86.81 103 TRP A O 1
ATOM 816 N N . PRO A 1 104 ? -27.006 19.346 22.342 1.00 88.44 104 PRO A N 1
ATOM 817 C CA . PRO A 1 104 ? -27.613 20.655 22.253 1.00 88.44 104 PRO A CA 1
ATOM 818 C C . PRO A 1 104 ? -29.119 20.530 22.506 1.00 88.44 104 PRO A C 1
ATOM 820 O O . PRO A 1 104 ? -29.737 19.531 22.139 1.00 88.44 104 PRO A O 1
ATOM 823 N N . LEU A 1 105 ? -29.719 21.566 23.099 1.00 84.44 105 LEU A N 1
ATOM 824 C CA . LEU A 1 105 ? -31.159 21.582 23.355 1.00 84.44 105 LEU A CA 1
ATOM 825 C C . LEU A 1 105 ? -31.934 21.288 22.059 1.00 84.44 105 LEU A C 1
ATOM 827 O O . LEU A 1 105 ? -31.538 21.797 20.999 1.00 84.44 105 LEU A O 1
ATOM 831 N N . PRO A 1 106 ? -33.047 20.536 22.120 1.00 83.69 106 PRO A N 1
ATOM 832 C CA . PRO A 1 106 ? -33.907 20.320 20.965 1.00 83.69 106 PRO A CA 1
ATOM 833 C C . PRO A 1 106 ? -34.255 21.648 20.277 1.00 83.69 106 PRO A C 1
ATOM 835 O O . PRO A 1 106 ? -34.649 22.617 20.922 1.00 83.69 106 PRO A O 1
ATOM 838 N N . GLY A 1 107 ? -34.064 21.714 18.957 1.00 84.69 107 GLY A N 1
ATOM 839 C CA . GLY A 1 107 ? -34.254 22.943 18.174 1.00 84.69 107 GLY A CA 1
ATOM 840 C C . GLY A 1 107 ? -33.023 23.858 18.064 1.00 84.69 107 GLY A C 1
ATOM 841 O O . GLY A 1 107 ? -33.081 24.859 17.348 1.00 84.69 107 GLY A O 1
ATOM 842 N N . THR A 1 108 ? -31.888 23.518 18.686 1.00 82.75 108 THR A N 1
ATOM 843 C CA . THR A 1 108 ? -30.621 24.236 18.474 1.00 82.75 108 THR A CA 1
ATOM 844 C C . THR A 1 108 ? -30.138 24.022 17.042 1.00 82.75 108 THR A C 1
ATOM 846 O O . THR A 1 108 ? -29.722 22.931 16.650 1.00 82.75 108 THR A O 1
ATOM 849 N N . LYS A 1 109 ? -30.174 25.082 16.236 1.00 82.00 109 LYS A N 1
ATOM 850 C CA . LYS A 1 109 ? -29.672 25.051 14.863 1.00 82.00 109 LYS A CA 1
ATOM 851 C C . LYS A 1 109 ? -28.164 25.269 14.865 1.00 82.00 109 LYS A C 1
ATOM 853 O O . LYS A 1 109 ? -27.691 26.319 15.296 1.00 82.00 109 LYS A O 1
ATOM 858 N N . TYR A 1 110 ? -27.412 24.308 14.331 1.00 77.12 110 TYR A N 1
ATOM 859 C CA . TYR A 1 110 ? -25.988 24.500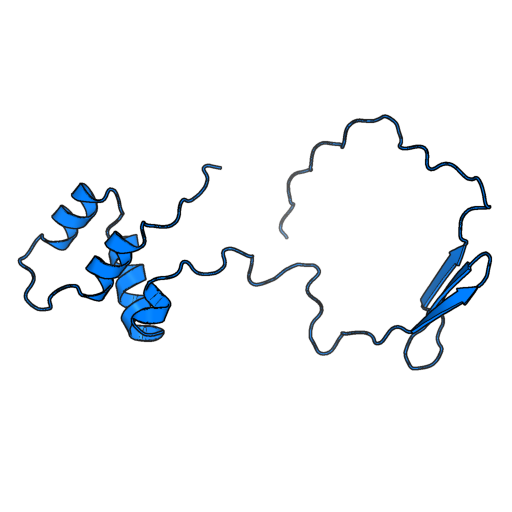 14.073 1.00 77.12 110 TYR A CA 1
ATOM 860 C C . TYR A 1 110 ? -25.796 25.676 13.108 1.00 77.12 110 TYR A C 1
ATOM 862 O O . TYR A 1 110 ? -26.229 25.630 11.953 1.00 77.12 110 TYR A O 1
ATOM 870 N N . VAL A 1 111 ? -25.146 26.736 13.584 1.00 80.25 111 VAL A N 1
ATOM 871 C CA . VAL A 1 111 ? -24.730 27.869 12.758 1.00 80.25 111 VAL A CA 1
ATOM 872 C C . VAL A 1 111 ? -23.251 27.706 12.440 1.00 80.25 111 VAL A C 1
ATOM 874 O O . VAL A 1 111 ? -22.377 27.919 13.277 1.00 80.25 111 VAL A O 1
ATOM 877 N N . GLY A 1 112 ? -22.955 27.287 11.209 1.00 72.62 112 GLY A N 1
ATOM 878 C CA . GLY A 1 112 ? -21.591 27.369 10.700 1.00 72.62 112 GLY A CA 1
ATOM 879 C C . GLY A 1 112 ? -21.127 28.825 10.744 1.00 72.62 112 GLY A C 1
ATOM 880 O O . GLY A 1 112 ? -21.929 29.739 10.568 1.00 72.62 112 GLY A O 1
ATOM 881 N N . SER A 1 113 ? -19.831 29.063 10.933 1.00 75.56 113 SER A N 1
ATOM 882 C CA . SER A 1 113 ? -19.266 30.416 11.071 1.00 75.56 113 SER A CA 1
ATOM 883 C C . SER A 1 113 ? -19.450 31.323 9.843 1.00 75.56 113 SER A C 1
ATOM 885 O O . SER A 1 113 ? -18.935 32.438 9.833 1.00 75.56 113 SER A O 1
ATOM 887 N N . GLY A 1 114 ? -20.099 30.842 8.773 1.00 69.88 114 GLY A N 1
ATOM 888 C CA . GLY A 1 114 ? -20.228 31.510 7.475 1.00 69.88 114 GLY A CA 1
ATOM 889 C C . GLY A 1 114 ? -18.891 31.718 6.759 1.00 69.88 114 GLY A C 1
ATOM 890 O O . GLY A 1 114 ? -18.861 32.148 5.609 1.00 69.88 114 GLY A O 1
ATOM 891 N N . ARG A 1 115 ? -17.773 31.406 7.424 1.00 77.81 115 ARG A N 1
ATOM 892 C CA . ARG A 1 115 ? -16.434 31.575 6.889 1.00 77.81 115 ARG A CA 1
ATOM 893 C C . ARG A 1 115 ? -16.137 30.412 5.949 1.00 77.81 115 ARG A C 1
ATOM 895 O O . ARG A 1 115 ? -16.365 29.256 6.322 1.00 77.81 115 ARG A O 1
ATOM 902 N N . PRO A 1 116 ? -15.593 30.686 4.752 1.00 70.38 116 PRO A N 1
ATOM 903 C CA . PRO A 1 116 ? -15.045 29.630 3.925 1.00 70.38 116 PRO A CA 1
ATOM 904 C C . PRO A 1 116 ? -13.991 28.864 4.725 1.00 70.38 116 PRO A C 1
ATOM 906 O O . PRO A 1 116 ? -13.298 29.421 5.582 1.00 70.38 116 PRO A O 1
ATOM 909 N N . ARG A 1 117 ? -13.895 27.561 4.457 1.00 71.69 117 ARG A N 1
ATOM 910 C CA . ARG A 1 117 ? -12.916 26.681 5.096 1.00 71.69 117 ARG A CA 1
ATOM 911 C C . ARG A 1 117 ? -11.531 27.323 4.972 1.00 71.69 117 ARG A C 1
ATOM 913 O O . ARG A 1 117 ? -11.095 27.608 3.859 1.00 71.69 117 ARG A O 1
ATOM 920 N N . GLY A 1 118 ? -10.875 27.570 6.107 1.00 72.69 118 GLY A N 1
ATOM 921 C CA . GLY A 1 118 ? -9.561 28.208 6.125 1.00 72.69 118 GLY A CA 1
ATOM 922 C C . GLY A 1 118 ? -8.538 27.433 5.280 1.00 72.69 118 GLY A C 1
ATOM 923 O O . GLY A 1 118 ? -8.703 26.221 5.079 1.00 72.69 118 GLY A O 1
ATOM 924 N N . PRO A 1 119 ? -7.479 28.097 4.785 1.00 73.44 119 PRO A N 1
ATOM 925 C CA . PRO A 1 119 ? -6.401 27.425 4.073 1.00 73.44 119 PRO A CA 1
ATOM 926 C C . PRO A 1 119 ? -5.848 26.292 4.941 1.00 73.44 119 PRO A C 1
ATOM 928 O O . PRO A 1 119 ? -5.574 26.496 6.125 1.00 73.44 119 PRO A O 1
ATOM 931 N N . ARG A 1 120 ? -5.674 25.089 4.379 1.00 70.62 120 ARG A N 1
ATOM 932 C CA . ARG A 1 120 ? -4.898 24.058 5.080 1.00 70.62 120 ARG A CA 1
ATOM 933 C C . ARG A 1 120 ? -3.473 24.585 5.203 1.00 70.62 120 ARG A C 1
ATOM 935 O O . ARG A 1 120 ? -2.792 24.717 4.189 1.00 70.62 120 ARG A O 1
ATOM 942 N N . GLY A 1 121 ? -3.060 24.904 6.428 1.00 69.25 121 GLY A N 1
ATOM 943 C CA . GLY A 1 121 ? -1.682 25.274 6.721 1.00 69.25 121 GLY A CA 1
ATOM 944 C C . GLY A 1 121 ? -0.708 24.182 6.260 1.00 69.25 121 GLY A C 1
ATOM 945 O O . GLY A 1 121 ? -1.105 23.016 6.120 1.00 69.25 121 GLY A O 1
ATOM 946 N N . PRO A 1 122 ? 0.556 24.539 5.983 1.00 67.88 122 PRO A N 1
ATOM 947 C CA . PRO A 1 122 ? 1.569 23.561 5.628 1.00 67.88 122 PRO A CA 1
ATOM 948 C C . PRO A 1 122 ? 1.708 22.541 6.759 1.00 67.88 122 PRO A C 1
ATOM 950 O O . PRO A 1 122 ? 1.718 22.886 7.938 1.00 67.88 122 PRO A O 1
ATOM 953 N N . ARG A 1 123 ? 1.798 21.264 6.386 1.00 63.53 123 ARG A N 1
ATOM 954 C CA . ARG A 1 123 ? 2.068 20.181 7.329 1.00 63.53 123 ARG A CA 1
ATOM 955 C C . ARG A 1 123 ? 3.504 20.339 7.824 1.00 63.53 123 ARG A C 1
ATOM 957 O O . ARG A 1 123 ? 4.424 19.943 7.114 1.00 63.53 123 ARG A O 1
ATOM 964 N N . THR A 1 124 ? 3.694 20.920 9.003 1.00 55.84 124 THR A N 1
ATOM 965 C CA . THR A 1 124 ? 4.971 20.871 9.717 1.00 55.84 124 THR A CA 1
ATOM 966 C C . THR A 1 124 ? 5.272 19.408 10.036 1.00 55.84 124 THR A C 1
ATOM 968 O O . THR A 1 124 ? 4.500 18.733 10.716 1.00 55.84 124 THR A O 1
ATOM 971 N N . LEU A 1 125 ? 6.343 18.887 9.440 1.00 60.94 125 LEU A N 1
ATOM 972 C CA . LEU A 1 125 ? 6.945 17.617 9.833 1.00 60.94 125 LEU A CA 1
ATOM 973 C C . LEU A 1 125 ? 7.910 17.896 11.000 1.00 60.94 125 LEU A C 1
ATOM 975 O O . LEU A 1 125 ? 8.578 18.931 10.939 1.00 60.94 125 LEU A O 1
ATOM 979 N N . PRO A 1 126 ? 7.961 17.042 12.039 1.00 56.69 126 PRO A N 1
ATOM 980 C CA . PRO A 1 126 ? 9.068 17.036 12.991 1.00 56.69 126 PRO A CA 1
ATOM 981 C C . PRO A 1 126 ? 10.371 16.572 12.328 1.00 56.69 126 PRO A C 1
ATOM 983 O O . PRO A 1 126 ? 10.292 15.781 11.355 1.00 56.69 126 PRO A O 1
#